Protein AF-A0A535YX48-F1 (afdb_monomer_lite)

pLDDT: mean 89.67, std 8.47, range [49.81, 96.44]

Sequence (101 aa):
MSKGERLPTAMYLAGGGSALPEVGEQLKAFPWSDKMPFARTPTLHVLRPVDIRGIYDSTGLLLDQQDITPMGLAFHAIQQQAEDQAPLFGVMRKVLKAMKV

Foldseek 3Di:
DPPPDADDQADEDAAPVLVDVVVVVVLQPDPDVVPHRHPHRHHYHYDAPVNDPPDDDPPPPRGGRNVVVVVVVVSVVVVVVVVVCVVVVVVVVVVVVVVVD

Secondary structure (DSSP, 8-state):
--SSPPBPSEEEE-SGGGG-HHHHHHHHHS-HHHHS-BSSPPEEEE--GGG--S---SSS---SGGGHHHHHHHHHHHHHHHHHHHHHHHHHHHHHHHH--

Radius of gyration: 21.17 Å; chains: 1; bounding box: 46×34×55 Å

Structure (mmCIF, N/CA/C/O backbone):
data_AF-A0A535YX48-F1
#
_entry.id   AF-A0A535YX48-F1
#
loop_
_atom_site.group_PDB
_atom_site.id
_atom_site.type_symbol
_atom_site.label_atom_id
_atom_site.label_alt_id
_atom_site.label_comp_id
_atom_site.label_asym_id
_atom_site.label_entity_id
_atom_site.label_seq_id
_atom_site.pdbx_PDB_ins_code
_atom_site.Cartn_x
_atom_site.Cartn_y
_atom_site.Cartn_z
_atom_site.occupancy
_atom_site.B_iso_or_equiv
_atom_site.auth_seq_id
_atom_site.auth_comp_id
_atom_site.auth_asym_id
_atom_site.auth_atom_id
_atom_site.pdbx_PDB_model_num
ATOM 1 N N . MET A 1 1 ? 25.614 -5.460 5.766 1.00 49.81 1 MET A N 1
ATOM 2 C CA . MET A 1 1 ? 25.584 -6.410 4.630 1.00 49.81 1 MET A CA 1
ATOM 3 C C . MET A 1 1 ? 24.928 -7.693 5.122 1.00 49.81 1 MET A C 1
ATOM 5 O O . MET A 1 1 ? 25.265 -8.104 6.228 1.00 49.81 1 MET A O 1
ATOM 9 N N . SER A 1 2 ? 23.940 -8.248 4.406 1.00 54.22 2 SER A N 1
ATOM 10 C CA . SER A 1 2 ? 23.234 -9.464 4.847 1.00 54.22 2 SER A CA 1
ATOM 11 C C . SER A 1 2 ? 24.247 -10.596 5.035 1.00 54.22 2 SER A C 1
ATOM 13 O O . SER A 1 2 ? 25.105 -10.823 4.185 1.00 54.22 2 SER A O 1
ATOM 15 N N . LYS A 1 3 ? 24.212 -11.266 6.189 1.00 63.03 3 LYS A N 1
ATOM 16 C CA . LYS A 1 3 ? 25.168 -12.319 6.566 1.00 63.03 3 LYS A CA 1
ATOM 17 C C . LYS A 1 3 ? 24.871 -13.630 5.815 1.00 63.03 3 LYS A C 1
ATOM 19 O O . LYS A 1 3 ? 24.569 -14.638 6.435 1.00 63.03 3 LYS A O 1
ATOM 24 N N . GLY A 1 4 ? 24.889 -13.608 4.481 1.00 68.81 4 GLY A N 1
ATOM 25 C CA . GLY A 1 4 ? 24.618 -14.784 3.640 1.00 68.81 4 GLY A CA 1
ATOM 26 C C . GLY A 1 4 ? 23.142 -15.187 3.525 1.00 68.81 4 GLY A C 1
ATOM 27 O O . GLY A 1 4 ? 22.832 -16.171 2.857 1.00 68.81 4 GLY A O 1
ATOM 28 N N . GLU A 1 5 ? 22.221 -14.437 4.132 1.00 79.88 5 GLU A N 1
ATOM 29 C CA . GLU A 1 5 ? 20.784 -14.682 3.996 1.00 79.88 5 GLU A CA 1
ATOM 30 C C . GLU A 1 5 ? 20.263 -14.206 2.637 1.00 79.88 5 GLU A C 1
ATOM 32 O O . GLU A 1 5 ? 20.581 -13.103 2.173 1.00 79.88 5 GLU A O 1
ATOM 37 N N . ARG A 1 6 ? 19.446 -15.057 2.003 1.00 81.38 6 ARG A N 1
ATOM 38 C CA . ARG A 1 6 ? 18.747 -14.729 0.758 1.00 81.38 6 ARG A CA 1
ATOM 39 C C . ARG A 1 6 ? 17.746 -13.614 1.020 1.00 81.38 6 ARG A C 1
ATOM 41 O O . ARG A 1 6 ? 16.956 -13.697 1.958 1.00 81.38 6 ARG A O 1
ATOM 48 N N . LEU A 1 7 ? 17.758 -12.604 0.158 1.00 90.88 7 LEU A N 1
ATOM 49 C CA . LEU A 1 7 ? 16.802 -11.509 0.252 1.00 90.88 7 LEU A CA 1
ATOM 50 C C . LEU A 1 7 ? 15.390 -11.954 -0.181 1.00 90.88 7 LEU A C 1
ATOM 52 O O . LEU A 1 7 ? 15.261 -12.901 -0.969 1.00 90.88 7 LEU A O 1
ATOM 56 N N . PRO A 1 8 ? 14.329 -11.299 0.336 1.00 91.75 8 PRO A N 1
ATOM 57 C CA . PRO A 1 8 ? 12.939 -11.651 0.045 1.00 91.75 8 PRO A CA 1
ATOM 58 C C . PRO A 1 8 ? 12.619 -11.641 -1.451 1.00 91.75 8 PRO A C 1
ATOM 60 O O . PRO A 1 8 ? 13.168 -10.860 -2.215 1.00 91.75 8 PRO A O 1
ATOM 63 N N . THR A 1 9 ? 11.664 -12.458 -1.894 1.00 92.56 9 THR A N 1
ATOM 64 C CA . THR A 1 9 ? 11.279 -12.505 -3.317 1.00 92.56 9 THR A CA 1
ATOM 65 C C . THR A 1 9 ? 10.295 -11.412 -3.735 1.00 92.56 9 THR A C 1
ATOM 67 O O . THR A 1 9 ? 9.899 -11.382 -4.897 1.00 92.56 9 THR A O 1
ATOM 70 N N . ALA A 1 10 ? 9.857 -10.567 -2.803 1.00 94.25 10 ALA A N 1
ATOM 71 C CA . ALA A 1 10 ? 8.889 -9.505 -3.031 1.00 94.25 10 ALA A CA 1
ATOM 72 C C . ALA A 1 10 ? 9.254 -8.274 -2.195 1.00 94.25 10 ALA A C 1
ATOM 74 O O . ALA A 1 10 ? 9.714 -8.412 -1.060 1.00 94.25 10 ALA A O 1
ATOM 75 N N . MET A 1 11 ? 9.010 -7.088 -2.745 1.00 94.44 11 MET A N 1
ATOM 76 C CA . MET A 1 11 ? 9.077 -5.816 -2.035 1.00 94.44 11 MET A CA 1
ATOM 77 C C . MET A 1 11 ? 7.728 -5.109 -2.126 1.00 94.44 11 MET A C 1
ATOM 79 O O . MET A 1 11 ? 7.086 -5.088 -3.180 1.00 94.44 11 MET A O 1
ATOM 83 N N . TYR A 1 12 ? 7.327 -4.516 -1.008 1.00 95.38 12 TYR A N 1
ATOM 84 C CA . TYR A 1 12 ? 6.085 -3.771 -0.872 1.00 95.38 12 TYR A CA 1
ATOM 85 C C . TYR A 1 12 ? 6.418 -2.305 -0.614 1.00 95.38 12 TYR A C 1
ATOM 87 O O . TYR A 1 12 ? 7.205 -2.000 0.282 1.00 95.38 12 TYR A O 1
ATOM 95 N N . LEU A 1 13 ? 5.850 -1.413 -1.418 1.00 95.38 13 LEU A N 1
ATOM 96 C CA . LEU A 1 13 ? 6.042 0.027 -1.311 1.00 95.38 13 LEU A CA 1
ATOM 97 C C . LEU A 1 13 ? 4.827 0.652 -0.626 1.00 95.38 13 LEU A C 1
ATOM 99 O O . LEU A 1 13 ? 3.690 0.296 -0.930 1.00 95.38 13 LEU A O 1
ATOM 103 N N . ALA A 1 14 ? 5.091 1.578 0.290 1.00 94.31 14 ALA A N 1
ATOM 104 C CA . ALA A 1 14 ? 4.096 2.322 1.051 1.00 94.31 14 ALA A CA 1
ATOM 105 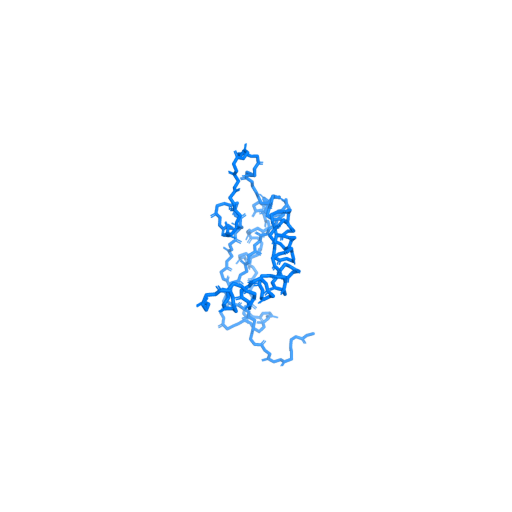C C . ALA A 1 14 ? 4.533 3.788 1.193 1.00 94.31 14 ALA A C 1
ATOM 107 O O . ALA A 1 14 ? 5.696 4.126 0.957 1.00 94.31 14 ALA A O 1
ATOM 108 N N . GLY A 1 15 ? 3.607 4.649 1.616 1.00 94.12 15 GLY A N 1
ATOM 109 C CA . GLY A 1 15 ? 3.835 6.079 1.808 1.00 94.12 15 GLY A CA 1
ATOM 110 C C . GLY A 1 15 ? 3.726 6.887 0.513 1.00 94.12 15 GLY A C 1
ATOM 111 O O . GLY A 1 15 ? 3.774 6.340 -0.589 1.00 94.12 15 GLY A O 1
ATOM 112 N N . GLY A 1 16 ? 3.626 8.214 0.637 1.00 93.06 16 GLY A N 1
ATOM 113 C CA . GLY A 1 16 ? 3.391 9.106 -0.508 1.00 93.06 16 GLY A CA 1
ATOM 114 C C . GLY A 1 16 ? 4.458 9.021 -1.608 1.00 93.06 16 GLY A C 1
ATOM 115 O O . GLY A 1 16 ? 4.135 9.096 -2.787 1.00 93.06 16 GLY A O 1
ATOM 116 N N . GLY A 1 17 ? 5.723 8.760 -1.258 1.00 94.00 17 GLY A N 1
ATOM 117 C CA . GLY A 1 17 ? 6.796 8.593 -2.250 1.00 94.00 17 GLY A CA 1
ATOM 118 C C . GLY A 1 17 ? 6.610 7.386 -3.177 1.00 94.00 17 GLY A C 1
ATOM 119 O O . GLY A 1 17 ? 7.131 7.382 -4.287 1.00 94.00 17 GLY A O 1
ATOM 120 N N . SER A 1 18 ? 5.836 6.380 -2.759 1.00 95.25 18 SER A N 1
ATOM 121 C CA . SER A 1 18 ? 5.530 5.216 -3.599 1.00 95.25 18 SER A CA 1
ATOM 122 C C . SER A 1 18 ? 4.471 5.487 -4.673 1.00 95.25 18 SER A C 1
ATOM 124 O O . SER A 1 18 ? 4.305 4.664 -5.571 1.00 95.25 18 SER A O 1
ATOM 126 N N . ALA A 1 19 ? 3.788 6.635 -4.607 1.00 92.81 19 ALA A N 1
ATOM 127 C CA . ALA A 1 19 ? 2.845 7.068 -5.633 1.00 92.81 19 ALA A CA 1
ATOM 128 C C . ALA A 1 19 ? 3.543 7.619 -6.890 1.00 92.81 19 ALA A C 1
ATOM 130 O O . ALA A 1 19 ? 2.900 7.747 -7.929 1.00 92.81 19 ALA A O 1
ATOM 131 N N . LEU A 1 20 ? 4.845 7.924 -6.814 1.00 95.62 20 LEU A N 1
ATOM 132 C CA . LEU A 1 20 ? 5.641 8.384 -7.951 1.00 95.62 20 LEU A CA 1
ATOM 133 C C . LEU A 1 20 ? 5.921 7.211 -8.910 1.00 95.62 20 LEU A C 1
ATOM 135 O O . LEU A 1 20 ? 6.626 6.270 -8.519 1.00 95.62 20 LEU A O 1
ATOM 139 N N . PRO A 1 21 ? 5.406 7.230 -10.156 1.00 92.94 21 PRO A N 1
ATOM 140 C CA . PRO A 1 21 ? 5.605 6.137 -11.110 1.00 92.94 21 PRO A CA 1
ATOM 141 C C . PRO A 1 21 ? 7.082 5.820 -11.361 1.00 92.94 21 PRO A C 1
ATOM 143 O O . PRO A 1 21 ? 7.464 4.650 -11.442 1.00 92.94 21 PRO A O 1
ATOM 146 N N . GLU A 1 22 ? 7.923 6.852 -11.390 1.00 96.25 22 GLU A N 1
ATOM 147 C CA . GLU A 1 22 ? 9.356 6.766 -11.658 1.00 96.25 22 GLU A CA 1
ATOM 148 C C . GLU A 1 22 ? 10.074 5.916 -10.606 1.00 96.25 22 GLU A C 1
ATOM 150 O O . GLU A 1 22 ? 11.007 5.185 -10.930 1.00 96.25 22 GLU A O 1
ATOM 155 N N . VAL A 1 23 ? 9.617 5.941 -9.347 1.00 95.50 23 VAL A N 1
ATOM 156 C CA . VAL A 1 23 ? 10.164 5.076 -8.290 1.00 95.50 23 VAL A CA 1
ATOM 157 C C . VAL A 1 23 ? 9.935 3.611 -8.652 1.00 95.50 23 VAL A C 1
ATOM 159 O O . VAL A 1 23 ? 10.862 2.803 -8.606 1.00 95.50 23 VAL A O 1
ATOM 162 N N . GLY A 1 24 ? 8.715 3.263 -9.064 1.00 93.62 24 GLY A N 1
ATOM 163 C CA . GLY A 1 24 ? 8.383 1.909 -9.496 1.00 93.62 24 GLY A CA 1
ATOM 164 C C . GLY A 1 24 ? 9.172 1.483 -10.735 1.00 93.62 24 GLY A C 1
ATOM 165 O O . GLY A 1 24 ? 9.664 0.358 -10.789 1.00 93.62 24 GLY A O 1
ATOM 166 N N . GLU A 1 25 ? 9.324 2.369 -11.715 1.00 95.44 25 GLU A N 1
ATOM 167 C CA . GLU A 1 25 ? 10.084 2.105 -12.941 1.00 95.44 25 GLU A CA 1
ATOM 168 C C . GLU A 1 25 ? 11.568 1.859 -12.664 1.00 95.44 25 GLU A C 1
ATOM 170 O O . GLU A 1 25 ? 12.116 0.848 -13.108 1.00 95.44 25 GLU A O 1
ATOM 175 N N . GLN A 1 26 ? 12.206 2.722 -11.869 1.00 96.44 26 GLN A N 1
ATOM 176 C CA . GLN A 1 26 ? 13.618 2.575 -11.513 1.00 96.44 26 GLN A CA 1
ATOM 177 C C . GLN A 1 26 ? 13.868 1.303 -10.695 1.00 96.44 26 GLN A C 1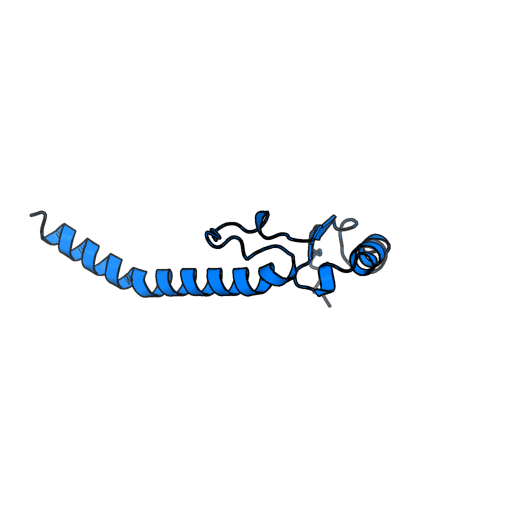
ATOM 179 O O . GLN A 1 26 ? 14.837 0.585 -10.943 1.00 96.44 26 GLN A O 1
ATOM 184 N N . LEU A 1 27 ? 12.966 0.959 -9.768 1.00 94.88 27 LEU A N 1
ATOM 185 C CA . LEU A 1 27 ? 13.069 -0.287 -9.007 1.00 94.88 27 LEU A CA 1
ATOM 186 C C . LEU A 1 27 ? 12.892 -1.530 -9.895 1.00 94.88 27 LEU A C 1
ATOM 188 O O . LEU A 1 27 ? 13.533 -2.545 -9.628 1.00 94.88 27 LEU A O 1
ATOM 192 N N . LYS A 1 28 ? 12.063 -1.482 -10.950 1.00 93.62 28 LYS A N 1
ATOM 193 C CA . LYS A 1 28 ? 11.924 -2.590 -11.921 1.00 93.62 28 LYS A CA 1
ATOM 194 C C . LYS A 1 28 ? 13.147 -2.728 -12.825 1.00 93.62 28 LYS A C 1
ATOM 196 O O . LYS A 1 28 ? 13.506 -3.848 -13.176 1.00 93.62 28 LYS A O 1
ATOM 201 N N . ALA A 1 29 ? 13.761 -1.611 -13.207 1.00 95.00 29 ALA A N 1
ATOM 202 C CA . ALA A 1 29 ? 14.937 -1.586 -14.073 1.00 95.00 29 ALA A CA 1
ATOM 203 C C . ALA A 1 29 ? 16.229 -2.004 -13.348 1.00 95.00 29 ALA A C 1
ATOM 205 O O . ALA A 1 29 ? 17.215 -2.359 -13.995 1.00 95.00 29 ALA A O 1
ATOM 206 N N . PHE A 1 30 ? 16.244 -1.966 -12.012 1.00 95.38 30 PHE A N 1
ATOM 207 C CA . PHE A 1 30 ? 17.428 -2.306 -11.234 1.00 95.38 30 PHE A CA 1
ATOM 208 C C . PHE A 1 30 ? 17.776 -3.809 -11.338 1.00 95.38 30 PHE A C 1
ATOM 210 O O . PHE A 1 30 ? 16.920 -4.664 -11.083 1.00 95.38 30 PHE A O 1
ATOM 217 N N . PRO A 1 31 ? 19.040 -4.170 -11.640 1.00 94.62 31 PRO A N 1
ATOM 218 C CA . PRO A 1 31 ? 19.474 -5.562 -11.764 1.00 94.62 31 PRO A CA 1
ATOM 219 C C . PRO A 1 31 ? 19.707 -6.203 -10.383 1.00 94.62 31 PRO A C 1
ATOM 221 O O . PRO A 1 31 ? 20.840 -6.423 -9.949 1.00 94.62 31 PRO A O 1
ATOM 224 N N . TRP A 1 32 ? 18.616 -6.487 -9.663 1.00 93.38 32 TRP A N 1
ATOM 225 C CA . TRP A 1 32 ? 18.644 -6.944 -8.267 1.00 93.38 32 TRP A CA 1
ATOM 226 C C . TRP A 1 32 ? 19.505 -8.183 -8.039 1.00 93.38 32 TRP A C 1
ATOM 228 O O . TRP A 1 32 ? 20.341 -8.169 -7.142 1.00 93.38 32 TRP A O 1
ATOM 238 N N . SER A 1 33 ? 19.330 -9.234 -8.841 1.00 90.44 33 SER A N 1
ATOM 239 C CA . SER A 1 33 ? 20.073 -10.491 -8.673 1.00 90.44 33 SER A CA 1
ATOM 240 C C . SER A 1 33 ? 21.565 -10.375 -8.993 1.00 90.44 33 SER A C 1
ATOM 242 O O . SER A 1 33 ? 22.350 -11.148 -8.453 1.00 90.44 33 SER A O 1
ATOM 244 N N . ASP A 1 34 ? 21.965 -9.395 -9.806 1.00 92.38 34 ASP A N 1
ATOM 245 C CA . ASP A 1 34 ? 23.373 -9.189 -10.168 1.00 92.38 34 ASP A CA 1
ATOM 246 C C . ASP A 1 34 ? 24.117 -8.365 -9.111 1.00 92.38 34 ASP A C 1
ATOM 248 O O . ASP A 1 34 ? 25.333 -8.475 -8.952 1.00 92.38 34 ASP A O 1
ATOM 252 N N . LYS A 1 35 ? 23.393 -7.489 -8.405 1.00 91.56 35 LYS A N 1
ATOM 253 C CA . LYS A 1 35 ? 23.965 -6.528 -7.449 1.00 91.56 35 LYS A CA 1
ATOM 254 C C . LYS A 1 35 ? 23.776 -6.934 -5.991 1.00 91.56 35 LYS A C 1
ATOM 256 O O . LYS A 1 35 ? 24.487 -6.425 -5.128 1.00 91.56 35 LYS A O 1
ATOM 261 N N . MET A 1 36 ? 22.803 -7.792 -5.703 1.00 90.81 36 MET A N 1
ATOM 262 C CA . MET A 1 36 ? 22.344 -8.125 -4.356 1.00 90.81 36 MET A CA 1
ATOM 263 C C . MET A 1 36 ? 21.993 -9.622 -4.273 1.00 90.81 36 MET A C 1
ATOM 265 O O . MET A 1 36 ? 21.627 -10.223 -5.281 1.00 90.81 36 MET A O 1
ATOM 269 N N . PRO A 1 37 ? 22.042 -10.249 -3.082 1.00 89.75 37 PRO A N 1
ATOM 270 C CA . PRO A 1 37 ? 21.792 -11.684 -2.903 1.00 89.75 37 PRO A CA 1
ATOM 271 C C . PRO A 1 37 ? 20.296 -12.067 -2.973 1.00 89.75 37 PRO A C 1
ATOM 273 O O . PRO A 1 37 ? 19.758 -12.741 -2.089 1.00 89.75 37 PRO A O 1
ATOM 276 N N . PHE A 1 38 ? 19.605 -11.645 -4.032 1.00 91.00 38 PHE A N 1
ATOM 277 C CA . PHE A 1 38 ? 18.271 -12.123 -4.388 1.00 91.00 38 PHE A CA 1
ATOM 278 C C . PHE A 1 38 ? 18.377 -13.371 -5.267 1.00 91.00 38 PHE A C 1
ATOM 280 O O . PHE A 1 38 ? 19.075 -13.373 -6.278 1.00 91.00 38 PHE A O 1
ATOM 287 N N . ALA A 1 39 ? 17.612 -14.416 -4.943 1.00 88.56 39 ALA A N 1
ATOM 288 C CA . ALA A 1 39 ? 17.579 -15.648 -5.742 1.00 88.56 39 ALA A CA 1
ATOM 289 C C . ALA A 1 39 ? 17.012 -15.453 -7.167 1.00 88.56 39 ALA A C 1
ATOM 291 O O . ALA A 1 39 ? 17.260 -16.274 -8.043 1.00 88.56 39 ALA A O 1
ATOM 292 N N . ARG A 1 40 ? 16.220 -14.395 -7.371 1.00 89.31 40 ARG A N 1
ATOM 293 C CA . ARG A 1 40 ? 15.646 -13.927 -8.642 1.00 89.31 40 ARG A CA 1
ATOM 294 C C . ARG A 1 40 ? 15.231 -12.466 -8.481 1.00 89.31 40 ARG A C 1
ATOM 296 O O . ARG A 1 40 ? 15.075 -12.024 -7.342 1.00 89.31 40 ARG A O 1
ATOM 303 N N . THR A 1 41 ? 14.957 -11.758 -9.574 1.00 91.75 41 THR A N 1
ATOM 304 C CA . THR A 1 41 ? 14.386 -10.404 -9.510 1.00 91.75 41 THR A CA 1
ATOM 305 C C . THR A 1 41 ? 13.130 -10.394 -8.623 1.00 91.75 41 THR A C 1
ATOM 307 O O . THR A 1 41 ? 12.208 -11.178 -8.878 1.00 91.75 41 THR A O 1
ATOM 310 N N . PRO A 1 42 ? 13.085 -9.567 -7.563 1.00 94.94 42 PRO A N 1
ATOM 311 C CA . PRO A 1 42 ? 11.944 -9.507 -6.662 1.00 94.94 42 PRO A CA 1
ATOM 312 C C . PRO A 1 42 ? 10.723 -8.887 -7.349 1.00 94.94 42 PRO A C 1
ATOM 314 O O . PRO A 1 42 ? 10.851 -7.986 -8.180 1.00 94.94 42 PRO A O 1
ATOM 317 N N . THR A 1 43 ? 9.525 -9.339 -6.978 1.00 95.44 43 THR A N 1
ATOM 318 C CA . THR A 1 43 ? 8.286 -8.677 -7.403 1.00 95.44 43 THR A CA 1
ATOM 319 C C . THR A 1 43 ? 8.100 -7.364 -6.650 1.00 95.44 43 THR A C 1
ATOM 321 O O . THR A 1 43 ? 8.486 -7.246 -5.488 1.00 95.44 43 THR A O 1
ATOM 324 N N . LEU A 1 44 ? 7.501 -6.371 -7.306 1.00 95.44 44 LEU A N 1
ATOM 325 C CA . LEU A 1 44 ? 7.203 -5.071 -6.708 1.00 95.44 44 LEU A CA 1
ATOM 326 C C . LEU A 1 44 ? 5.696 -4.879 -6.597 1.00 95.44 44 LEU A C 1
ATOM 328 O O . LEU A 1 44 ? 4.983 -5.000 -7.594 1.00 95.44 44 LEU A O 1
ATOM 332 N N . HIS A 1 45 ? 5.237 -4.533 -5.399 1.00 95.50 45 HIS A N 1
ATOM 333 C CA . HIS A 1 45 ? 3.836 -4.258 -5.105 1.00 95.50 45 HIS A CA 1
ATOM 334 C C . HIS A 1 45 ? 3.716 -2.892 -4.436 1.00 95.50 45 HIS A C 1
ATOM 336 O O . HIS A 1 45 ? 4.306 -2.664 -3.387 1.00 95.50 45 HIS A O 1
ATOM 342 N N . VAL A 1 46 ? 2.952 -1.980 -5.030 1.00 95.44 46 VAL A N 1
ATOM 343 C CA . VAL A 1 46 ? 2.583 -0.721 -4.373 1.00 95.44 46 VAL A CA 1
ATOM 344 C C . VAL A 1 46 ? 1.317 -0.989 -3.571 1.00 95.44 46 VAL A C 1
ATOM 346 O O . VAL A 1 46 ? 0.299 -1.354 -4.157 1.00 95.44 46 VAL A O 1
ATOM 349 N N . LEU A 1 47 ? 1.398 -0.863 -2.249 1.00 95.75 47 LEU A N 1
ATOM 350 C CA . LEU A 1 47 ? 0.282 -1.149 -1.354 1.00 95.75 47 LEU A CA 1
ATOM 351 C C . LEU A 1 47 ? -0.807 -0.089 -1.489 1.00 95.75 47 LEU A C 1
ATOM 353 O O . LEU A 1 47 ? -0.528 1.106 -1.510 1.00 95.75 47 LEU A O 1
ATOM 357 N N . ARG A 1 48 ? -2.058 -0.534 -1.522 1.00 95.06 48 ARG A N 1
ATOM 358 C CA . ARG A 1 48 ? -3.250 0.309 -1.397 1.00 95.06 48 ARG A CA 1
ATOM 359 C C . ARG A 1 48 ? -4.011 -0.065 -0.126 1.00 95.06 48 ARG A C 1
ATOM 361 O O . ARG A 1 48 ? -3.845 -1.186 0.354 1.00 95.06 48 ARG A O 1
ATOM 368 N N . PRO A 1 49 ? -4.879 0.813 0.406 1.00 94.88 49 PRO A N 1
ATOM 369 C CA . PRO A 1 49 ? -5.633 0.518 1.628 1.00 94.88 49 PRO A CA 1
ATOM 370 C C . PRO A 1 49 ? -6.388 -0.819 1.577 1.00 94.88 49 PRO A C 1
ATOM 372 O O . PRO A 1 49 ? -6.402 -1.559 2.554 1.00 94.88 49 PRO A O 1
ATOM 375 N N . VAL A 1 50 ? -6.918 -1.190 0.404 1.00 92.62 50 VAL A N 1
ATOM 376 C CA . VAL A 1 50 ? -7.600 -2.480 0.169 1.00 92.62 50 VAL A CA 1
ATOM 377 C C . VAL A 1 50 ? -6.701 -3.714 0.349 1.00 92.62 50 VAL A C 1
ATOM 379 O O . VAL A 1 50 ? -7.200 -4.812 0.589 1.00 92.62 50 VAL A O 1
ATOM 382 N N . ASP A 1 51 ? -5.381 -3.557 0.247 1.00 92.56 51 ASP A N 1
ATOM 383 C CA . ASP A 1 51 ? -4.418 -4.642 0.442 1.00 92.56 51 ASP A CA 1
ATOM 384 C C . ASP A 1 51 ? -4.125 -4.888 1.938 1.00 92.56 51 ASP A C 1
ATOM 386 O O . ASP A 1 51 ? -3.567 -5.928 2.301 1.00 92.56 51 ASP A O 1
ATOM 390 N N . ILE A 1 52 ? -4.521 -3.958 2.819 1.00 90.81 52 ILE A N 1
ATOM 391 C CA . ILE A 1 52 ? -4.307 -4.041 4.266 1.00 90.81 52 ILE A CA 1
ATOM 392 C C . ILE A 1 52 ? -5.461 -4.791 4.928 1.00 90.81 52 ILE A C 1
ATOM 394 O O . ILE A 1 52 ? -6.631 -4.439 4.809 1.00 90.81 52 ILE A O 1
ATOM 398 N N . ARG A 1 53 ? -5.118 -5.848 5.667 1.00 88.56 53 ARG A N 1
ATOM 399 C CA . ARG A 1 53 ? -6.072 -6.669 6.423 1.00 88.56 53 ARG A CA 1
ATOM 400 C C . ARG A 1 53 ? -6.052 -6.285 7.899 1.00 88.56 53 ARG A C 1
ATOM 402 O O . ARG A 1 53 ? -5.036 -5.826 8.406 1.00 88.56 53 ARG A O 1
ATOM 409 N N . GLY A 1 54 ? -7.156 -6.539 8.600 1.00 85.12 54 GLY A N 1
ATOM 410 C CA . GLY A 1 54 ? -7.257 -6.315 10.049 1.00 85.12 54 GLY A CA 1
ATOM 411 C C . GLY A 1 54 ? -7.653 -4.892 10.454 1.00 85.12 54 GLY A C 1
ATOM 412 O O . GLY A 1 54 ? -7.872 -4.648 11.634 1.00 85.12 54 GLY A O 1
ATOM 413 N N . ILE A 1 55 ? -7.808 -3.982 9.490 1.00 87.56 55 ILE A N 1
ATOM 414 C CA . ILE A 1 55 ? -8.415 -2.663 9.679 1.00 87.56 55 ILE A CA 1
ATOM 415 C C . ILE A 1 55 ? -9.593 -2.546 8.728 1.00 87.56 55 ILE A C 1
ATOM 417 O O . ILE A 1 55 ? -9.478 -2.868 7.548 1.00 87.56 55 ILE A O 1
ATOM 421 N N . TYR A 1 56 ? -10.719 -2.076 9.252 1.00 88.06 56 TYR A N 1
ATOM 422 C CA . TYR A 1 56 ? -11.884 -1.726 8.459 1.00 88.06 56 TYR A CA 1
ATOM 423 C C . TYR A 1 56 ? -12.072 -0.211 8.500 1.00 88.06 56 TYR A C 1
ATOM 425 O O . TYR A 1 56 ? -12.303 0.348 9.572 1.00 88.06 56 TYR A O 1
ATOM 433 N N . ASP A 1 57 ? -11.958 0.443 7.345 1.00 90.94 57 ASP A N 1
ATOM 434 C CA . ASP A 1 57 ? -12.224 1.874 7.223 1.00 90.94 57 ASP A CA 1
ATOM 435 C C . ASP A 1 57 ? -13.706 2.121 6.931 1.00 90.94 57 ASP A C 1
ATOM 437 O O . ASP A 1 57 ? -14.181 1.915 5.816 1.00 90.94 57 ASP A O 1
ATOM 441 N N . SER A 1 58 ? -14.444 2.587 7.935 1.00 91.94 58 SER A N 1
ATOM 442 C CA . SER A 1 58 ? -15.830 3.033 7.764 1.00 91.94 58 SER A CA 1
ATOM 443 C C . SER A 1 58 ? -15.950 4.498 7.335 1.00 91.94 58 SER A C 1
ATOM 445 O O . SER A 1 58 ? -17.061 4.957 7.082 1.00 91.94 58 SER A O 1
ATOM 447 N N . THR A 1 59 ? -14.849 5.253 7.322 1.00 92.88 59 THR A N 1
ATOM 448 C CA . THR A 1 59 ? -14.844 6.691 7.016 1.00 92.88 59 THR A CA 1
ATOM 449 C C . THR A 1 59 ? -14.744 6.964 5.519 1.00 92.88 59 THR A C 1
ATOM 451 O O . THR A 1 59 ? -15.23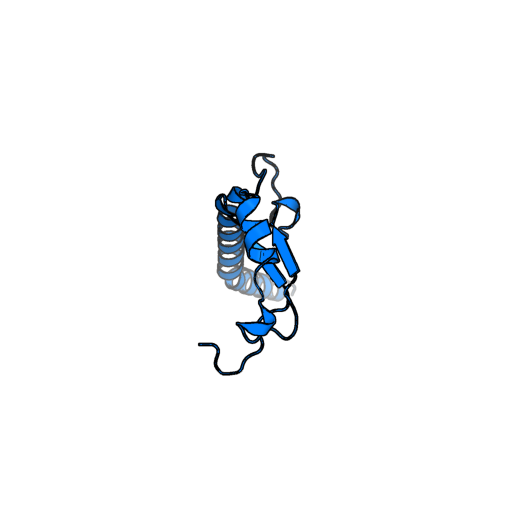3 7.992 5.057 1.00 92.88 59 THR A O 1
ATOM 454 N N . GLY A 1 60 ? -14.138 6.044 4.762 1.00 92.75 60 GLY A N 1
ATOM 455 C CA . GLY A 1 60 ? -13.864 6.223 3.338 1.00 92.75 60 GLY A CA 1
ATOM 456 C C . GLY A 1 60 ? -12.792 7.279 3.062 1.00 92.75 60 GLY A C 1
ATOM 457 O O . GLY A 1 60 ? -12.723 7.792 1.948 1.00 92.75 60 GLY A O 1
ATOM 458 N N . LEU A 1 61 ? -11.998 7.640 4.075 1.00 94.00 61 LEU A N 1
ATOM 459 C CA . LEU A 1 61 ? -10.944 8.649 3.978 1.00 94.00 61 LEU A CA 1
ATOM 460 C C . LEU A 1 61 ? -9.570 8.038 3.696 1.00 94.00 61 LEU A C 1
ATOM 462 O O . LEU A 1 61 ? -8.656 8.783 3.359 1.00 94.00 61 LEU A O 1
ATOM 466 N N . LEU A 1 62 ? -9.414 6.716 3.824 1.00 95.19 62 LEU A N 1
ATOM 467 C CA . LEU A 1 62 ? -8.166 6.024 3.509 1.00 95.19 62 LEU A CA 1
ATOM 468 C C . LEU A 1 62 ? -8.188 5.617 2.036 1.00 95.19 62 LEU A C 1
ATOM 470 O O . LEU A 1 62 ? -8.875 4.671 1.642 1.00 95.19 62 LEU A O 1
ATOM 474 N N . LEU A 1 63 ? -7.460 6.358 1.209 1.00 93.88 63 LEU A N 1
ATOM 475 C CA . LEU A 1 63 ? -7.596 6.322 -0.244 1.00 93.88 63 LEU A CA 1
ATOM 476 C C . LEU A 1 63 ? -6.376 5.725 -0.939 1.00 93.88 63 LEU A C 1
ATOM 478 O O . LEU A 1 63 ? -6.530 5.029 -1.948 1.00 93.88 63 LEU A O 1
ATOM 482 N N . ASP A 1 64 ? -5.172 5.972 -0.427 1.00 94.94 64 ASP A N 1
ATOM 483 C CA . ASP A 1 64 ? -3.960 5.715 -1.199 1.00 94.94 64 ASP A CA 1
ATOM 484 C C . ASP A 1 64 ? -2.751 5.262 -0.359 1.00 94.94 64 ASP A C 1
ATOM 486 O O . ASP A 1 64 ? -2.858 4.839 0.793 1.00 94.94 64 ASP A O 1
ATOM 490 N N . GLN A 1 65 ? -1.579 5.240 -0.995 1.00 95.31 65 GLN A N 1
ATOM 491 C CA . GLN A 1 65 ? -0.336 4.735 -0.422 1.00 95.31 65 GLN A CA 1
ATOM 492 C C . GLN A 1 65 ? 0.089 5.483 0.848 1.00 95.31 65 GLN A C 1
ATOM 494 O O . GLN A 1 65 ? 0.767 4.901 1.702 1.00 95.31 65 GLN A O 1
ATOM 499 N N . GLN A 1 66 ? -0.258 6.767 0.974 1.00 95.50 66 GLN A N 1
ATOM 500 C CA . GLN A 1 66 ? 0.105 7.587 2.128 1.00 95.50 66 GLN A CA 1
ATOM 501 C C . GLN A 1 66 ? -0.604 7.134 3.408 1.00 95.50 66 GLN A C 1
ATOM 503 O O . GLN A 1 66 ? -0.046 7.274 4.497 1.00 95.50 66 GLN A O 1
ATOM 508 N N . ASP A 1 67 ? -1.766 6.495 3.262 1.00 95.81 67 ASP A N 1
ATOM 509 C CA . ASP A 1 67 ? -2.597 6.021 4.366 1.00 95.81 67 ASP A CA 1
ATOM 510 C C . ASP A 1 67 ? -2.108 4.690 4.955 1.00 95.81 67 ASP A C 1
ATOM 512 O O . ASP A 1 67 ? -2.456 4.323 6.076 1.00 95.81 67 ASP A O 1
ATOM 516 N N . ILE A 1 68 ? -1.227 3.972 4.253 1.00 95.81 68 ILE A N 1
ATOM 517 C CA . ILE A 1 68 ? -0.719 2.665 4.696 1.00 95.81 68 ILE A CA 1
ATOM 518 C C . ILE A 1 68 ? 0.046 2.762 6.021 1.00 95.81 68 ILE A C 1
ATOM 520 O O . ILE A 1 68 ? -0.127 1.922 6.906 1.00 95.81 68 ILE A O 1
ATOM 524 N N . THR A 1 69 ? 0.888 3.783 6.184 1.00 93.31 69 THR A N 1
ATOM 525 C CA . THR A 1 69 ? 1.659 3.985 7.419 1.00 93.31 69 THR A CA 1
ATOM 526 C C . THR A 1 69 ? 0.757 4.269 8.628 1.00 93.31 69 THR A C 1
ATOM 528 O O . THR A 1 69 ? 0.893 3.556 9.627 1.00 93.31 69 THR A O 1
ATOM 531 N N . PRO A 1 70 ? -0.177 5.245 8.587 1.00 92.88 70 PRO A N 1
ATOM 532 C CA . PRO A 1 70 ? -1.099 5.456 9.700 1.00 92.88 70 PRO A CA 1
ATOM 533 C C . PRO A 1 70 ? -2.017 4.250 9.948 1.00 92.88 70 PRO A C 1
ATOM 535 O O . PRO A 1 70 ? -2.278 3.943 11.110 1.00 92.88 70 PRO A O 1
ATOM 538 N N . MET A 1 71 ? -2.423 3.499 8.915 1.00 94.44 71 MET A N 1
ATOM 539 C CA . MET A 1 71 ? -3.108 2.211 9.104 1.00 94.44 71 MET A CA 1
ATOM 540 C C . MET A 1 71 ? -2.246 1.235 9.915 1.00 94.44 71 MET A C 1
ATOM 542 O O . MET A 1 71 ? -2.713 0.677 10.902 1.00 94.44 71 MET A O 1
ATOM 546 N N . GLY A 1 72 ? -0.968 1.062 9.575 1.00 91.69 72 GLY A N 1
ATOM 547 C CA . GLY A 1 72 ? -0.065 0.195 10.341 1.00 91.69 72 GLY A CA 1
ATOM 548 C C . GLY A 1 72 ? 0.031 0.581 11.822 1.00 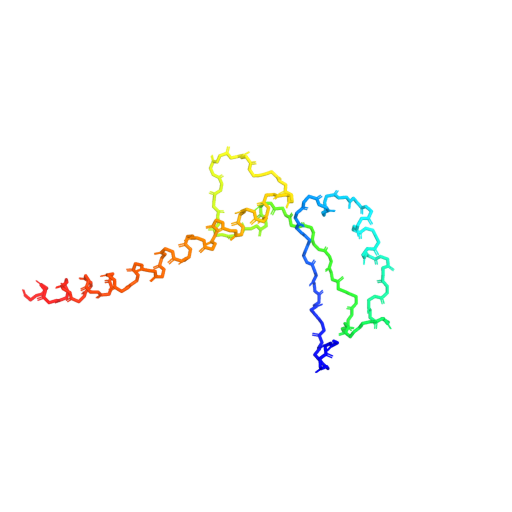91.69 72 GLY A C 1
ATOM 549 O O . GLY A 1 72 ? -0.009 -0.288 12.695 1.00 91.69 72 GLY A O 1
ATOM 550 N N . LEU A 1 73 ? 0.085 1.884 12.116 1.00 92.50 73 LEU A N 1
ATOM 551 C CA . LEU A 1 73 ? 0.093 2.394 13.490 1.00 92.50 73 LEU A CA 1
ATOM 552 C C . LEU A 1 73 ? -1.230 2.126 14.218 1.00 92.50 73 LEU A C 1
ATOM 554 O O . LEU A 1 73 ? -1.213 1.690 15.369 1.00 92.50 73 LEU A O 1
ATOM 558 N N . ALA A 1 74 ? -2.368 2.328 13.551 1.00 91.25 74 ALA A N 1
ATOM 559 C CA . ALA A 1 74 ? -3.678 2.020 14.116 1.00 91.25 74 ALA A CA 1
ATOM 560 C C . ALA A 1 74 ? -3.815 0.524 14.441 1.00 91.25 74 ALA A C 1
ATOM 562 O O . ALA A 1 74 ? -4.273 0.168 15.526 1.00 91.25 74 ALA A O 1
ATOM 563 N N . PHE A 1 75 ? -3.352 -0.356 13.546 1.00 91.06 75 PHE A N 1
ATOM 564 C CA . PHE A 1 75 ? -3.354 -1.801 13.782 1.00 91.06 75 PHE A CA 1
ATOM 565 C C . PHE A 1 75 ? -2.506 -2.154 15.003 1.00 91.06 75 PHE A C 1
ATOM 567 O O . PHE A 1 75 ? -2.942 -2.916 15.863 1.00 91.06 75 PHE A O 1
ATOM 574 N N . HIS A 1 76 ? -1.311 -1.569 15.105 1.00 91.06 76 HIS A N 1
ATOM 575 C CA . HIS A 1 76 ? -0.425 -1.802 16.238 1.00 91.06 76 HIS A CA 1
ATOM 576 C C . HIS A 1 76 ? -1.065 -1.381 17.569 1.00 91.06 76 HIS A C 1
ATOM 578 O O . HIS A 1 76 ? -1.029 -2.150 18.526 1.00 91.06 76 HIS A O 1
ATOM 584 N N . ALA A 1 77 ? -1.723 -0.218 17.612 1.00 90.19 77 ALA A N 1
ATOM 585 C CA . ALA A 1 77 ? -2.428 0.249 18.805 1.00 90.19 77 ALA A CA 1
ATOM 586 C C . ALA A 1 77 ? -3.586 -0.684 19.213 1.00 90.19 77 ALA A C 1
ATOM 588 O O . ALA A 1 77 ? -3.732 -1.002 20.394 1.00 90.19 77 ALA A O 1
ATOM 589 N N . ILE A 1 78 ? -4.375 -1.172 18.245 1.00 87.25 78 ILE A N 1
ATOM 590 C CA . ILE A 1 78 ? -5.459 -2.140 18.492 1.00 87.25 78 ILE A CA 1
ATOM 591 C C . ILE A 1 78 ? -4.902 -3.442 19.084 1.00 87.25 78 ILE A C 1
ATOM 593 O O . ILE A 1 78 ? -5.446 -3.964 20.059 1.00 87.25 78 ILE A O 1
ATOM 597 N N . GLN A 1 79 ? -3.808 -3.957 18.517 1.00 88.56 79 GLN A N 1
ATOM 598 C CA . GLN A 1 79 ? -3.169 -5.186 18.988 1.00 88.56 79 GLN A CA 1
ATOM 599 C C . GLN A 1 79 ? -2.611 -5.026 20.406 1.00 88.56 79 GLN A C 1
ATOM 601 O O . GLN A 1 79 ? -2.851 -5.887 21.250 1.00 88.56 79 GLN A O 1
ATOM 606 N N . GLN A 1 80 ? -1.946 -3.905 20.693 1.00 90.19 80 GLN A N 1
ATOM 607 C CA . GLN A 1 80 ? -1.407 -3.621 22.022 1.00 90.19 80 GLN A CA 1
ATOM 608 C C . GLN A 1 80 ? -2.520 -3.570 23.082 1.00 90.19 80 GLN A C 1
ATOM 610 O O . GLN A 1 80 ? -2.413 -4.202 24.130 1.00 90.19 80 GLN A O 1
ATOM 615 N N . GLN A 1 81 ? -3.635 -2.895 22.789 1.00 84.06 81 GLN A N 1
ATOM 616 C CA . GLN A 1 81 ? -4.781 -2.850 23.698 1.00 84.06 81 GLN A CA 1
ATOM 617 C C . GLN A 1 81 ? -5.380 -4.246 23.954 1.00 84.06 81 GLN A C 1
ATOM 619 O O . GLN A 1 81 ? -5.795 -4.547 25.075 1.00 84.06 81 GLN A O 1
ATOM 624 N N . ALA A 1 82 ? -5.446 -5.104 22.932 1.00 81.38 82 ALA A N 1
ATOM 625 C CA . ALA A 1 82 ? -5.946 -6.470 23.084 1.00 81.38 82 ALA A CA 1
ATOM 626 C C . ALA A 1 82 ? -5.031 -7.324 23.981 1.00 81.38 82 ALA A C 1
ATOM 628 O O . ALA A 1 82 ? -5.526 -8.089 24.815 1.00 81.38 82 ALA A O 1
ATOM 629 N N . GLU A 1 83 ? -3.712 -7.170 23.845 1.00 83.19 83 GLU A N 1
ATOM 630 C CA . GLU A 1 83 ? -2.719 -7.828 24.699 1.00 83.19 83 GLU A CA 1
ATOM 631 C C . GLU A 1 83 ? -2.836 -7.371 26.160 1.00 83.19 83 GLU A C 1
ATOM 633 O O . GLU A 1 83 ? -2.887 -8.214 27.060 1.00 83.19 83 GLU A O 1
ATOM 638 N N . ASP A 1 84 ? -2.997 -6.066 26.399 1.00 83.00 84 ASP A N 1
ATOM 639 C CA . ASP A 1 84 ? -3.150 -5.494 27.744 1.00 83.00 84 ASP A CA 1
ATOM 640 C C . ASP A 1 84 ? -4.414 -5.997 28.466 1.00 83.00 84 ASP A C 1
ATOM 642 O O . ASP A 1 84 ? -4.424 -6.176 29.688 1.00 83.00 84 ASP A O 1
ATOM 646 N N . GLN A 1 85 ? -5.498 -6.264 27.730 1.00 80.81 85 GLN A N 1
ATOM 647 C CA . GLN A 1 85 ? -6.752 -6.767 28.305 1.00 80.81 85 GLN A CA 1
ATOM 648 C C . GLN A 1 85 ? -6.764 -8.291 28.517 1.00 80.81 85 GLN A C 1
ATOM 650 O O . GLN A 1 85 ? -7.580 -8.802 29.295 1.00 80.81 85 GLN A O 1
ATOM 655 N N . ALA A 1 86 ? -5.866 -9.042 27.871 1.00 81.38 86 ALA A N 1
ATOM 656 C CA . ALA A 1 86 ? -5.844 -10.505 27.928 1.00 81.38 86 ALA A CA 1
ATOM 657 C C . ALA A 1 86 ? -5.753 -11.091 29.360 1.00 81.38 86 ALA A C 1
ATOM 659 O O . ALA A 1 86 ? -6.480 -12.052 29.653 1.00 81.38 86 ALA A O 1
ATOM 660 N N . PRO A 1 87 ? -4.956 -10.532 30.298 1.00 84.75 87 PRO A N 1
ATOM 661 C CA . PRO A 1 87 ? -4.911 -11.012 31.679 1.00 84.75 87 PRO A CA 1
ATOM 662 C C . PRO A 1 87 ? -6.252 -10.861 32.409 1.00 84.75 87 PRO A C 1
ATOM 664 O O . PRO A 1 87 ? -6.674 -11.786 33.109 1.00 84.75 87 PRO A O 1
ATOM 667 N N . LEU A 1 88 ? -6.954 -9.737 32.211 1.00 85.31 88 LEU A N 1
ATOM 668 C CA . LEU A 1 88 ? -8.260 -9.477 32.825 1.00 85.31 88 LEU A CA 1
ATOM 669 C C . LEU A 1 88 ? -9.298 -10.502 32.357 1.00 85.31 88 LEU A C 1
ATOM 671 O O . LEU A 1 88 ? -9.984 -11.107 33.185 1.00 85.31 88 LEU A O 1
ATOM 675 N N . PHE A 1 89 ? -9.364 -10.769 31.050 1.00 84.69 89 PHE A N 1
ATOM 676 C CA . PHE A 1 89 ? -10.240 -11.809 30.504 1.00 84.69 89 PHE A CA 1
ATOM 677 C C . PHE A 1 89 ? -9.913 -13.195 31.073 1.00 84.69 89 PHE A C 1
ATOM 679 O O . PHE A 1 89 ? -10.819 -13.979 31.372 1.00 84.69 89 PHE A O 1
ATOM 686 N N . GLY A 1 90 ? -8.627 -13.493 31.287 1.00 87.25 90 GLY A N 1
ATOM 687 C CA . GLY A 1 90 ? -8.183 -14.714 31.956 1.00 87.25 90 GLY A CA 1
ATOM 688 C C . GLY A 1 90 ? -8.722 -14.844 33.384 1.00 87.25 90 GLY A C 1
ATOM 689 O O . GLY A 1 90 ? -9.201 -15.916 33.767 1.00 87.25 90 GLY A O 1
ATOM 690 N N . VAL A 1 91 ? -8.696 -13.758 34.162 1.00 91.00 91 VAL A N 1
ATOM 691 C CA . VAL A 1 91 ? -9.249 -13.718 35.526 1.00 91.00 91 VAL A CA 1
ATOM 692 C C . VAL A 1 91 ? -10.772 -13.859 35.504 1.00 91.00 91 VAL A C 1
ATOM 694 O O . VAL A 1 91 ? -11.302 -14.736 36.187 1.00 91.00 91 VAL A O 1
ATOM 697 N N . MET A 1 92 ? -11.477 -13.083 34.674 1.00 89.56 92 MET A N 1
ATOM 698 C CA . MET A 1 92 ? -12.939 -13.169 34.541 1.00 89.56 92 MET A CA 1
ATOM 699 C C . MET A 1 92 ? -13.391 -14.585 34.171 1.00 89.56 92 MET A C 1
ATOM 701 O O . MET A 1 92 ? -14.330 -15.118 34.761 1.00 89.56 92 MET A O 1
ATOM 705 N N . ARG A 1 93 ? -12.681 -15.249 33.251 1.00 90.44 93 ARG A N 1
ATOM 706 C CA . ARG A 1 93 ? -12.972 -16.635 32.863 1.00 90.44 93 ARG A CA 1
ATOM 707 C C . ARG A 1 93 ? -12.788 -17.620 34.021 1.00 90.44 93 ARG A C 1
ATOM 709 O O . ARG A 1 93 ? -13.580 -18.555 34.139 1.00 90.44 93 ARG A O 1
ATOM 716 N N . LYS A 1 94 ? -11.774 -17.430 34.875 1.00 90.44 94 LYS A N 1
ATOM 717 C CA . LYS A 1 94 ? -11.581 -18.250 36.086 1.00 90.44 94 LYS A CA 1
ATOM 718 C C . LYS A 1 94 ? -12.723 -18.047 37.085 1.00 90.44 94 LYS A C 1
ATOM 720 O O . LYS A 1 94 ? -13.245 -19.039 37.585 1.00 90.44 94 LYS A O 1
ATOM 725 N N . VAL A 1 95 ? -13.145 -16.800 37.314 1.00 93.31 95 VAL A N 1
ATOM 726 C CA . VAL A 1 95 ? -14.271 -16.469 38.208 1.00 93.31 95 VAL A CA 1
ATOM 727 C C . V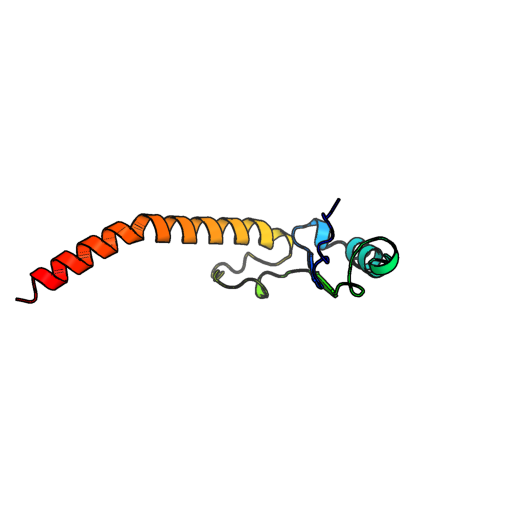AL A 1 95 ? -15.569 -17.102 37.707 1.00 93.31 95 VAL A C 1
ATOM 729 O O . VAL A 1 95 ? -16.213 -17.836 38.448 1.00 93.31 95 VAL A O 1
ATOM 732 N N . LEU A 1 96 ? -15.910 -16.926 36.427 1.00 92.12 96 LEU A N 1
ATOM 733 C CA . LEU A 1 96 ? -17.108 -17.531 35.832 1.00 92.12 96 LEU A CA 1
ATOM 734 C C . LEU A 1 96 ? -17.107 -19.066 35.918 1.00 92.12 96 LEU A C 1
ATOM 736 O O . LEU A 1 96 ? -18.162 -19.672 36.087 1.00 92.12 96 LEU A O 1
ATOM 740 N N . LYS A 1 97 ? -15.936 -19.710 35.818 1.00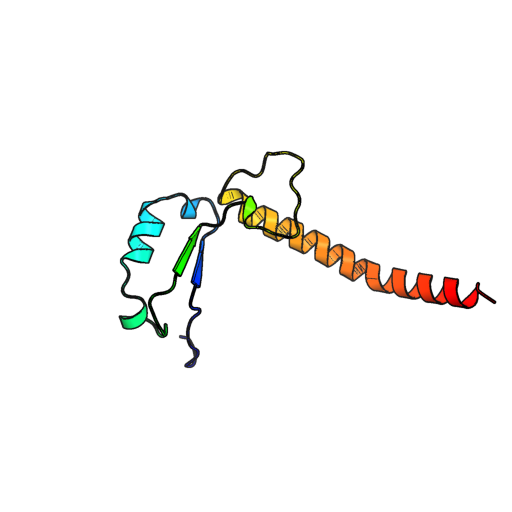 91.25 97 LYS A N 1
ATOM 741 C CA . LYS A 1 97 ? -15.809 -21.165 35.988 1.00 91.25 97 LYS A CA 1
ATOM 742 C C . LYS A 1 97 ? -16.039 -21.598 37.440 1.00 91.25 97 LYS A C 1
ATOM 744 O O . LYS A 1 97 ? -16.626 -22.650 37.651 1.00 91.25 97 LYS A O 1
ATOM 749 N N . ALA A 1 98 ? -15.601 -20.796 38.409 1.00 90.56 98 ALA A N 1
ATOM 750 C CA . ALA A 1 98 ? -15.830 -21.047 39.832 1.00 90.56 98 ALA A CA 1
ATOM 751 C C . ALA A 1 98 ? -17.287 -20.787 40.258 1.00 90.56 98 ALA A C 1
ATOM 753 O O . ALA A 1 98 ? -17.767 -21.432 41.179 1.00 90.56 98 ALA A O 1
ATOM 754 N N . MET A 1 99 ? -17.994 -19.879 39.576 1.00 88.19 99 MET A N 1
ATOM 755 C CA . MET A 1 99 ? -19.417 -19.590 39.814 1.00 88.19 99 MET A CA 1
ATOM 756 C C . MET A 1 99 ? -20.373 -20.596 39.160 1.00 88.19 99 MET A C 1
ATOM 758 O O . MET A 1 99 ? -21.549 -20.616 39.496 1.00 88.19 99 MET A O 1
ATOM 762 N N . LYS A 1 100 ? -19.895 -21.414 38.215 1.00 72.69 100 LYS A N 1
ATOM 763 C CA . LYS A 1 100 ? -20.668 -22.492 37.574 1.00 72.69 100 LYS A CA 1
ATOM 764 C C . LYS A 1 100 ? -20.709 -23.784 38.416 1.00 72.69 100 LYS A C 1
ATOM 766 O O . LYS A 1 100 ? -20.769 -24.874 37.848 1.00 72.69 100 LYS A O 1
ATOM 771 N N . VAL A 1 101 ? -20.643 -23.643 39.742 1.00 56.34 101 VAL A N 1
ATOM 772 C CA . VAL A 1 101 ? -20.905 -24.703 40.729 1.00 56.34 101 VAL A CA 1
ATOM 773 C C . VAL A 1 101 ? -22.362 -24.619 41.151 1.00 56.34 101 VAL A C 1
ATOM 775 O O . VAL A 1 101 ? -22.812 -23.486 41.428 1.00 56.34 101 VAL A O 1
#